Protein AF-A0A949M407-F1 (afdb_monomer_lite)

pLDDT: mean 75.47, std 18.32, range [32.69, 96.81]

Sequence (131 aa):
MSTMSSERHPTTALPAFVLGALEVDDAVAVGQHVAACARCRADVGVFVQSIALPPRPGHAAALPRPAVKRQLMARIAAEQAAAPDPVPQQTLLMRLWRRLRLATASVVTSGRLLAHRWLDRDRDERLDRLR

Foldseek 3Di:
DDDPPPPDQPLVCLLCLLVVNDDPVVNVVNVVVCVVDPVSVVVNVVNVVVVPPPDDPVPDVDPPDVVVVVVVVVVVVVCVVPDPDPPPPPPVVVVVVVVVVVPPPPDPPPPPVVVVVVVVVVVVVVVVVVD

Radius of gyration: 27.99 Å; chains: 1; bounding box: 48×49×78 Å

Structure (mmCIF, N/CA/C/O backbone):
data_AF-A0A949M407-F1
#
_entry.id   AF-A0A949M407-F1
#
loop_
_atom_site.group_PDB
_atom_site.id
_atom_site.type_symbol
_atom_site.label_atom_id
_atom_site.label_alt_id
_atom_site.label_comp_id
_atom_site.label_asym_id
_atom_site.label_entity_id
_atom_site.label_seq_id
_atom_site.pdbx_PDB_ins_code
_atom_site.Cartn_x
_atom_site.Cartn_y
_atom_site.Cartn_z
_atom_site.occupancy
_atom_site.B_iso_or_equiv
_atom_site.auth_seq_id
_atom_site.auth_comp_id
_atom_site.auth_asym_id
_atom_site.auth_atom_id
_atom_site.pdbx_PDB_model_num
ATOM 1 N N . MET A 1 1 ? 11.250 -4.383 24.422 1.00 32.69 1 MET A N 1
ATOM 2 C CA . MET A 1 1 ? 10.084 -3.822 25.137 1.00 32.69 1 MET A CA 1
ATOM 3 C C . MET A 1 1 ? 9.529 -2.697 24.289 1.00 32.69 1 MET A C 1
ATOM 5 O O . MET A 1 1 ? 10.020 -1.580 24.367 1.00 32.69 1 MET A O 1
ATOM 9 N N . SER A 1 2 ? 8.595 -3.033 23.402 1.00 40.00 2 SER A N 1
ATOM 10 C CA . SER A 1 2 ? 7.893 -2.066 22.560 1.00 40.00 2 SER A CA 1
ATOM 11 C C . SER A 1 2 ? 6.823 -1.393 23.409 1.00 40.00 2 SER A C 1
ATOM 13 O O . SER A 1 2 ? 6.006 -2.067 24.034 1.00 40.00 2 SER A O 1
ATOM 15 N N . THR A 1 3 ? 6.873 -0.071 23.501 1.00 40.47 3 THR A N 1
ATOM 16 C CA . THR A 1 3 ? 5.884 0.728 24.215 1.00 40.47 3 THR A CA 1
ATOM 17 C C . THR A 1 3 ? 4.539 0.644 23.494 1.00 40.47 3 THR A C 1
ATOM 19 O O . THR A 1 3 ? 4.405 1.054 22.342 1.00 40.47 3 THR A O 1
ATOM 22 N N . MET A 1 4 ? 3.537 0.105 24.193 1.00 38.34 4 MET A N 1
ATOM 23 C CA . MET A 1 4 ? 2.123 0.189 23.833 1.00 38.34 4 MET A CA 1
ATOM 24 C C . MET A 1 4 ? 1.711 1.664 23.691 1.00 38.34 4 MET A C 1
ATOM 26 O O . MET A 1 4 ? 1.500 2.356 24.682 1.00 38.34 4 MET A O 1
ATOM 30 N N . SER A 1 5 ? 1.603 2.154 22.454 1.00 43.00 5 SER A N 1
ATOM 31 C CA . SER A 1 5 ? 0.925 3.417 22.127 1.00 43.00 5 SER A CA 1
ATOM 32 C C . SER A 1 5 ? -0.572 3.148 21.942 1.00 43.00 5 SER A C 1
ATOM 34 O O . SER A 1 5 ? -1.066 3.140 20.819 1.00 43.00 5 SER A O 1
ATOM 36 N N . SER A 1 6 ? -1.295 2.891 23.034 1.00 52.44 6 SER A N 1
ATOM 37 C CA . SER A 1 6 ? -2.708 2.469 22.985 1.00 52.44 6 SER A CA 1
ATOM 38 C C . SER A 1 6 ? -3.720 3.579 22.656 1.00 52.44 6 SER A C 1
ATOM 40 O O . SER A 1 6 ? -4.910 3.297 22.574 1.00 52.44 6 SER A O 1
ATOM 42 N N . GLU A 1 7 ? -3.288 4.820 22.410 1.00 56.41 7 GLU A N 1
ATOM 43 C CA . GLU A 1 7 ? -4.204 5.946 22.131 1.00 56.41 7 GLU A CA 1
ATOM 44 C C . GLU A 1 7 ? -3.993 6.619 20.768 1.00 56.41 7 GLU A C 1
ATOM 46 O O . GLU A 1 7 ? -4.718 7.546 20.406 1.00 56.41 7 GLU A O 1
ATOM 51 N N . ARG A 1 8 ? -3.017 6.169 19.973 1.00 78.62 8 ARG A N 1
ATOM 52 C CA . ARG A 1 8 ? -2.710 6.800 18.686 1.00 78.62 8 ARG A CA 1
ATOM 53 C C . ARG A 1 8 ? -3.168 5.889 17.553 1.00 78.62 8 ARG A C 1
ATOM 55 O O . ARG A 1 8 ? -2.592 4.827 17.345 1.00 78.62 8 ARG A O 1
ATOM 62 N N . HIS A 1 9 ? -4.210 6.309 16.829 1.00 82.00 9 HIS A N 1
ATOM 63 C CA . HIS A 1 9 ? -4.674 5.620 15.622 1.00 82.00 9 HIS A CA 1
ATOM 64 C C . HIS A 1 9 ? -3.482 5.320 14.698 1.00 82.00 9 HIS A C 1
ATOM 66 O O . HIS A 1 9 ? -2.704 6.241 14.422 1.00 82.00 9 HIS A O 1
ATOM 72 N N . PRO A 1 10 ? -3.326 4.081 14.201 1.00 83.94 10 PRO A N 1
ATOM 73 C CA . PRO A 1 10 ? -2.175 3.681 13.397 1.00 83.94 10 PRO A CA 1
ATOM 74 C C . PRO A 1 10 ? -2.313 4.169 11.946 1.00 83.94 10 PRO A C 1
ATOM 76 O O . PRO A 1 10 ? -2.249 3.386 11.002 1.00 83.94 10 PRO A O 1
ATOM 79 N N . THR A 1 11 ? -2.519 5.472 11.747 1.00 83.94 11 THR A N 1
ATOM 80 C CA . THR A 1 11 ? -2.824 6.091 10.446 1.00 83.94 11 THR A CA 1
ATOM 81 C C . THR A 1 11 ? -1.769 5.804 9.381 1.00 83.94 11 THR A C 1
ATOM 83 O O . THR A 1 11 ? -2.105 5.685 8.208 1.00 83.94 11 THR A O 1
ATOM 86 N N . THR A 1 12 ? -0.506 5.634 9.778 1.00 87.69 12 THR A N 1
ATOM 87 C CA . THR A 1 12 ? 0.597 5.276 8.876 1.00 87.69 12 THR A CA 1
ATOM 88 C C . THR A 1 12 ? 0.610 3.798 8.486 1.00 87.69 12 THR A C 1
ATOM 90 O O . THR A 1 12 ? 1.122 3.465 7.422 1.00 87.69 12 THR A O 1
ATOM 93 N N . ALA A 1 13 ? 0.043 2.914 9.312 1.00 92.69 13 ALA A N 1
ATOM 94 C CA . ALA A 1 13 ? 0.001 1.476 9.054 1.00 92.69 13 ALA A CA 1
ATOM 95 C C . ALA A 1 13 ? -1.270 1.042 8.307 1.00 92.69 13 ALA A C 1
ATOM 97 O O . ALA A 1 13 ? -1.261 -0.009 7.674 1.00 92.69 13 ALA A O 1
ATOM 98 N N . LEU A 1 14 ? -2.348 1.840 8.330 1.00 94.50 14 LEU A N 1
ATOM 99 C CA . LEU A 1 14 ? -3.604 1.508 7.641 1.00 94.50 14 LEU A CA 1
ATOM 100 C C . LEU A 1 14 ? -3.445 1.277 6.124 1.00 94.50 14 LEU A C 1
ATOM 102 O O . LEU A 1 14 ? -3.988 0.282 5.646 1.00 94.50 14 LEU A O 1
ATOM 106 N N . PRO A 1 15 ? -2.690 2.089 5.352 1.00 95.00 15 PRO A N 1
ATOM 107 C CA . PRO A 1 15 ? -2.482 1.804 3.931 1.00 95.00 15 PRO A CA 1
ATOM 108 C C . PRO A 1 15 ? -1.766 0.468 3.703 1.00 95.00 15 PRO A C 1
ATOM 110 O O . PRO A 1 15 ? -2.189 -0.325 2.868 1.00 95.00 15 PRO A O 1
ATOM 113 N N . ALA A 1 16 ? -0.708 0.194 4.475 1.00 95.06 16 ALA A N 1
ATOM 114 C CA . ALA A 1 16 ? 0.044 -1.055 4.379 1.00 95.06 16 ALA A CA 1
ATOM 115 C C . ALA A 1 16 ? -0.812 -2.264 4.782 1.00 95.06 16 ALA A C 1
ATOM 117 O O . ALA A 1 16 ? -0.740 -3.306 4.139 1.00 95.06 16 ALA A O 1
ATOM 118 N N . PHE A 1 17 ? -1.668 -2.107 5.793 1.00 96.31 17 PHE A N 1
ATOM 119 C CA . PHE A 1 17 ? -2.639 -3.115 6.204 1.00 96.31 17 PHE A CA 1
ATOM 120 C C . PHE A 1 17 ? -3.621 -3.450 5.075 1.00 96.31 17 PHE A C 1
ATOM 122 O O . PHE A 1 17 ? -3.786 -4.619 4.739 1.00 96.31 17 PHE A O 1
ATOM 129 N N . VAL A 1 18 ? -4.226 -2.438 4.443 1.00 96.12 18 VAL A N 1
ATOM 130 C CA . VAL A 1 18 ? -5.182 -2.643 3.338 1.00 96.12 18 VAL A CA 1
ATOM 131 C C . VAL A 1 18 ? -4.513 -3.275 2.115 1.00 96.12 18 VAL A C 1
ATOM 133 O O . VAL A 1 18 ? -5.127 -4.093 1.436 1.00 96.12 18 VAL A O 1
ATOM 136 N N . LEU A 1 19 ? -3.252 -2.933 1.849 1.00 95.25 19 LEU A N 1
ATOM 137 C CA . LEU A 1 19 ? -2.466 -3.508 0.755 1.00 95.25 19 LEU A CA 1
ATOM 138 C C . LEU A 1 19 ? -1.883 -4.897 1.071 1.00 95.25 19 LEU A C 1
ATOM 140 O O . LEU A 1 19 ? -1.261 -5.492 0.195 1.00 95.25 19 LEU A O 1
ATOM 144 N N . GLY A 1 20 ? -2.045 -5.409 2.297 1.00 96.00 20 GLY A N 1
ATOM 145 C CA . GLY A 1 20 ? -1.443 -6.679 2.718 1.00 96.00 20 GLY A CA 1
ATOM 146 C C . GLY A 1 20 ? 0.090 -6.648 2.774 1.00 96.00 20 GLY A C 1
ATOM 147 O O . GLY A 1 20 ? 0.731 -7.673 2.577 1.00 96.00 20 GLY A O 1
ATOM 148 N N . ALA A 1 21 ? 0.679 -5.474 3.007 1.00 96.81 21 ALA A N 1
ATOM 149 C CA . ALA A 1 21 ? 2.123 -5.231 3.007 1.00 96.81 21 ALA A CA 1
ATOM 150 C C . ALA A 1 21 ? 2.745 -5.182 4.419 1.00 96.81 21 ALA A C 1
ATOM 152 O O . ALA A 1 21 ? 3.894 -4.770 4.567 1.00 96.81 21 ALA A O 1
ATOM 153 N N . LEU A 1 22 ? 1.981 -5.542 5.456 1.00 95.56 22 LEU A N 1
ATOM 154 C CA . LEU A 1 22 ? 2.477 -5.665 6.828 1.00 95.56 22 LEU A CA 1
ATOM 155 C C . LEU A 1 22 ? 2.977 -7.085 7.105 1.00 95.56 22 LEU A C 1
ATOM 157 O O . LEU A 1 22 ? 2.446 -8.055 6.565 1.00 95.56 22 LEU A O 1
ATOM 161 N N . GLU A 1 23 ? 3.947 -7.192 8.011 1.00 95.00 23 GLU A N 1
ATOM 162 C CA . GLU A 1 23 ? 4.314 -8.468 8.626 1.00 95.00 23 GLU A CA 1
ATOM 163 C C . GLU A 1 23 ? 3.123 -9.057 9.393 1.00 95.00 23 GLU A C 1
ATOM 165 O O . GLU A 1 23 ? 2.227 -8.334 9.836 1.00 95.00 23 GLU A O 1
ATOM 170 N N . VAL A 1 24 ? 3.116 -10.379 9.568 1.00 95.31 24 VAL A N 1
ATOM 171 C CA . VAL A 1 24 ? 1.962 -11.114 10.118 1.00 95.31 24 VAL A CA 1
ATOM 172 C C . VAL A 1 24 ? 1.532 -10.575 11.485 1.00 95.31 24 VAL A C 1
ATOM 174 O O . VAL A 1 24 ? 0.348 -10.307 1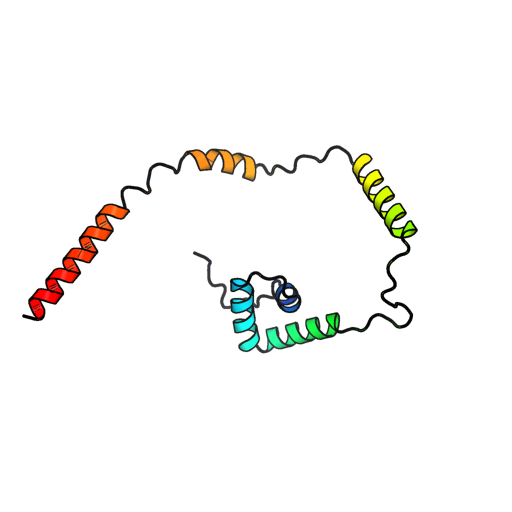1.694 1.00 95.31 24 VAL A O 1
ATOM 177 N N . ASP A 1 25 ? 2.480 -10.364 12.396 1.00 93.06 25 ASP A N 1
ATOM 178 C CA . ASP A 1 25 ? 2.185 -9.897 13.755 1.00 93.06 25 ASP A CA 1
ATOM 179 C C . ASP A 1 25 ? 1.615 -8.466 13.762 1.00 93.06 25 ASP A C 1
ATOM 181 O O . ASP A 1 25 ? 0.648 -8.173 14.473 1.00 93.06 25 ASP A O 1
ATOM 185 N N . ASP A 1 26 ? 2.155 -7.589 12.911 1.00 92.94 26 ASP A N 1
ATOM 186 C CA . ASP A 1 26 ? 1.680 -6.211 12.758 1.00 92.94 26 ASP A CA 1
ATOM 187 C C . ASP A 1 26 ? 0.285 -6.170 12.121 1.00 92.94 26 ASP A C 1
ATOM 189 O O . ASP A 1 26 ? -0.583 -5.404 12.549 1.00 92.94 26 ASP A O 1
ATOM 193 N N . ALA A 1 27 ? 0.033 -7.027 11.128 1.00 95.38 27 ALA A N 1
ATOM 194 C CA . ALA A 1 27 ? -1.270 -7.152 10.490 1.00 95.38 27 ALA A CA 1
ATOM 195 C C . ALA A 1 27 ? -2.346 -7.598 11.491 1.00 95.38 27 ALA A C 1
ATOM 197 O O . ALA A 1 27 ? -3.449 -7.047 11.491 1.00 95.38 27 ALA A O 1
ATOM 198 N N . VAL A 1 28 ? -2.027 -8.545 12.381 1.00 96.12 28 VAL A N 1
ATOM 199 C CA . VAL A 1 28 ? -2.939 -8.987 13.447 1.00 96.12 28 VAL A CA 1
ATOM 200 C C . VAL A 1 28 ? -3.242 -7.840 14.411 1.00 96.12 28 VAL A C 1
ATOM 202 O O . VAL A 1 28 ? -4.414 -7.574 14.690 1.00 96.12 28 VAL A O 1
ATOM 205 N N . ALA A 1 29 ? -2.219 -7.124 14.884 1.00 92.94 29 ALA A N 1
ATOM 206 C CA . ALA A 1 29 ? -2.397 -6.014 15.820 1.00 92.94 29 ALA A CA 1
ATOM 207 C C . ALA A 1 29 ? -3.237 -4.871 15.218 1.00 92.94 29 ALA A C 1
ATOM 209 O O . ALA A 1 29 ? -4.171 -4.368 15.852 1.00 92.94 29 ALA A O 1
ATOM 210 N N . VAL A 1 30 ? -2.957 -4.485 13.969 1.00 94.81 30 VAL A N 1
ATOM 211 C CA . VAL A 1 30 ? -3.732 -3.457 13.260 1.00 94.81 30 VAL A CA 1
ATOM 212 C C . VAL A 1 30 ? -5.156 -3.943 12.984 1.00 94.81 30 VAL A C 1
ATOM 214 O O . VAL A 1 30 ? -6.105 -3.188 13.197 1.00 94.81 30 VAL A O 1
ATOM 217 N N . GLY A 1 31 ? -5.334 -5.207 12.595 1.00 95.44 31 GLY A N 1
ATOM 218 C CA . GLY A 1 31 ? -6.648 -5.809 12.368 1.00 95.44 31 GLY A CA 1
ATOM 219 C C . GLY A 1 31 ? -7.533 -5.794 13.617 1.00 95.44 31 GLY A C 1
ATOM 220 O O . GLY A 1 31 ? -8.699 -5.401 13.542 1.00 95.44 31 GLY A O 1
ATOM 221 N N . GLN A 1 32 ? -6.973 -6.128 14.783 1.00 95.44 32 GLN A N 1
ATOM 222 C CA . GLN A 1 32 ? -7.672 -6.031 16.069 1.00 95.44 32 GLN A CA 1
ATOM 223 C C . GLN A 1 32 ? -8.107 -4.589 16.376 1.00 95.44 32 GLN A C 1
ATOM 225 O O . GLN A 1 32 ? -9.249 -4.358 16.781 1.00 95.44 32 GLN A O 1
ATOM 230 N N . HIS A 1 33 ? -7.241 -3.601 16.128 1.00 94.81 33 HIS A N 1
ATOM 231 C CA . HIS A 1 33 ? -7.589 -2.192 16.317 1.00 94.81 33 HIS A CA 1
ATOM 232 C C . HIS A 1 33 ? -8.693 -1.730 15.355 1.00 94.81 33 HIS A C 1
ATOM 234 O O . HIS A 1 33 ? -9.641 -1.074 15.779 1.00 94.81 33 HIS A O 1
ATOM 240 N N . VAL A 1 34 ? -8.611 -2.086 14.069 1.00 95.88 34 VAL A N 1
ATOM 241 C CA . VAL A 1 34 ? -9.634 -1.756 13.058 1.00 95.88 34 VAL A CA 1
ATOM 242 C C . VAL A 1 34 ? -10.987 -2.380 13.416 1.00 95.88 34 VAL A C 1
ATOM 244 O O . VAL A 1 34 ? -12.031 -1.745 13.242 1.00 95.88 34 VAL A O 1
ATOM 247 N N . ALA A 1 35 ? -10.988 -3.596 13.967 1.00 96.00 35 ALA A N 1
ATOM 248 C CA . ALA A 1 35 ? -12.205 -4.242 14.444 1.00 96.00 35 ALA A CA 1
ATOM 249 C C . ALA A 1 35 ? -12.855 -3.456 15.597 1.00 96.00 35 ALA A C 1
ATOM 251 O O . ALA A 1 35 ? -14.075 -3.283 15.594 1.00 96.00 35 ALA A O 1
ATOM 252 N N . ALA A 1 36 ? -12.061 -2.917 16.526 1.00 94.38 36 ALA A N 1
ATOM 253 C CA . ALA A 1 36 ? -12.548 -2.176 17.691 1.00 94.38 36 ALA A CA 1
ATOM 254 C C . ALA A 1 36 ? -12.811 -0.674 17.438 1.00 94.38 36 ALA A C 1
ATOM 256 O O . ALA A 1 36 ? -13.618 -0.064 18.139 1.00 94.38 36 ALA A O 1
ATOM 257 N N . CYS A 1 37 ? -12.165 -0.055 16.445 1.00 95.38 37 CYS A N 1
ATOM 258 C CA . CYS A 1 37 ? -12.188 1.394 16.233 1.00 95.38 37 CYS A CA 1
ATOM 259 C C . CYS A 1 37 ? -13.009 1.804 15.000 1.00 95.38 37 CYS A C 1
ATOM 261 O O . CYS A 1 37 ? -12.609 1.576 13.857 1.00 95.38 37 CYS A O 1
ATOM 263 N N . ALA A 1 38 ? -14.127 2.507 15.220 1.00 95.19 38 ALA A N 1
ATOM 264 C CA . ALA A 1 38 ? -15.005 2.973 14.141 1.00 95.19 38 ALA A CA 1
ATOM 265 C C . ALA A 1 38 ? -14.302 3.924 13.152 1.00 95.19 38 ALA A C 1
ATOM 267 O O . ALA A 1 38 ? -14.522 3.827 11.947 1.00 95.19 38 ALA A O 1
ATOM 268 N N . ARG A 1 39 ? -13.423 4.805 13.649 1.00 93.38 39 ARG A N 1
ATOM 269 C CA . ARG A 1 39 ? -12.649 5.733 12.812 1.00 93.38 39 ARG A CA 1
ATOM 270 C C . ARG A 1 39 ? -11.689 4.991 11.886 1.00 93.38 39 ARG A C 1
ATOM 272 O O . ARG A 1 39 ? -11.727 5.204 10.683 1.00 93.38 39 ARG A O 1
ATOM 279 N N . CYS A 1 40 ? -10.887 4.072 12.423 1.00 95.75 40 CYS A N 1
ATOM 280 C CA . CYS A 1 40 ? -9.953 3.300 11.602 1.00 95.75 40 CYS A CA 1
ATOM 281 C C . CYS A 1 40 ? -10.675 2.386 10.607 1.00 95.75 40 CYS A C 1
ATOM 283 O O . CYS A 1 40 ? -10.176 2.170 9.508 1.00 95.75 40 CYS A O 1
ATOM 285 N N . ARG A 1 41 ? -11.873 1.896 10.946 1.00 96.00 41 ARG A N 1
ATOM 286 C CA . ARG A 1 41 ? -12.728 1.172 9.998 1.00 96.00 41 ARG A CA 1
ATOM 287 C C . ARG A 1 41 ? -13.197 2.061 8.845 1.00 96.00 41 ARG A C 1
ATOM 289 O O . ARG A 1 41 ? -13.185 1.614 7.701 1.00 96.00 41 ARG A O 1
ATOM 296 N N . ALA A 1 42 ? -13.582 3.305 9.134 1.00 95.94 42 ALA A N 1
ATOM 297 C CA . ALA A 1 42 ? -13.941 4.277 8.105 1.00 95.94 42 ALA A CA 1
ATOM 298 C C . ALA A 1 42 ? -12.742 4.591 7.193 1.00 95.94 42 ALA A C 1
ATOM 300 O O . ALA A 1 42 ? -12.878 4.522 5.973 1.00 95.94 42 ALA A O 1
ATOM 301 N N . ASP A 1 43 ? -11.562 4.830 7.772 1.00 95.00 43 ASP A N 1
ATOM 302 C CA . ASP A 1 43 ? -10.325 5.087 7.023 1.00 95.00 43 ASP A CA 1
ATOM 303 C C . ASP A 1 43 ? -9.954 3.901 6.111 1.00 95.00 43 ASP A C 1
ATOM 305 O O . ASP A 1 43 ? -9.657 4.087 4.930 1.00 95.00 43 ASP A O 1
ATOM 309 N N . VAL A 1 44 ? -10.044 2.664 6.617 1.00 96.31 44 VAL A N 1
ATOM 310 C CA . VAL A 1 44 ? -9.866 1.443 5.809 1.00 96.31 44 VAL A CA 1
ATOM 311 C C . VAL A 1 44 ? -10.853 1.401 4.643 1.00 96.31 44 VAL A C 1
ATOM 313 O O . VAL A 1 44 ? -10.453 1.100 3.521 1.00 96.31 44 VAL A O 1
ATOM 316 N N . GLY A 1 45 ? -12.121 1.752 4.874 1.00 95.19 45 GLY A N 1
ATOM 317 C CA . GLY A 1 45 ? -13.133 1.836 3.821 1.00 95.19 45 GLY A CA 1
ATOM 318 C C . GLY A 1 45 ? -12.751 2.803 2.696 1.00 95.19 45 GLY A C 1
ATOM 319 O O . GLY A 1 45 ? -12.905 2.463 1.523 1.00 95.19 45 GLY A O 1
ATOM 320 N N . VAL A 1 46 ? -12.191 3.968 3.034 1.00 94.12 46 VAL A N 1
ATOM 321 C CA . VAL A 1 46 ? -11.713 4.957 2.051 1.00 94.12 46 VAL A CA 1
ATOM 322 C C . VAL A 1 46 ? -10.564 4.391 1.212 1.00 94.12 46 VAL A C 1
ATOM 324 O O . VAL A 1 46 ? -10.575 4.511 -0.018 1.00 94.12 46 VAL A O 1
ATOM 327 N N . PHE A 1 47 ? -9.595 3.720 1.841 1.00 94.12 47 PHE A N 1
ATOM 328 C CA . PHE A 1 47 ? -8.486 3.090 1.118 1.00 94.12 47 PHE A CA 1
ATOM 329 C C . PHE A 1 47 ? -8.968 1.975 0.189 1.00 94.12 47 PHE A C 1
ATOM 331 O O . PHE A 1 47 ? -8.577 1.945 -0.977 1.00 94.12 47 PHE A O 1
ATOM 338 N N . VAL A 1 48 ? -9.861 1.102 0.665 1.00 93.94 48 VAL A N 1
ATOM 339 C CA . VAL A 1 48 ? -10.440 0.023 -0.149 1.00 93.94 48 VAL A CA 1
ATOM 340 C C . VAL A 1 48 ? -11.162 0.586 -1.373 1.00 93.94 48 VAL A C 1
ATOM 342 O O . VAL A 1 48 ? -10.940 0.100 -2.479 1.00 93.94 48 VAL A O 1
ATOM 345 N N . GLN A 1 49 ? -11.965 1.643 -1.217 1.00 92.44 49 GLN A N 1
ATOM 346 C CA . GLN A 1 49 ? -12.634 2.299 -2.349 1.00 92.44 49 GLN A CA 1
ATOM 347 C C . GLN A 1 49 ? -11.642 2.890 -3.356 1.00 92.44 49 GLN A C 1
ATOM 349 O O . GLN A 1 49 ? -11.851 2.789 -4.563 1.00 92.44 49 GLN A O 1
ATOM 354 N N . SER A 1 50 ? -10.547 3.470 -2.864 1.00 88.94 50 SER A N 1
ATOM 355 C CA . SER A 1 50 ? -9.506 4.064 -3.709 1.00 88.94 50 SER A CA 1
ATOM 356 C C . SER A 1 50 ? -8.772 3.012 -4.545 1.00 88.94 50 SER A 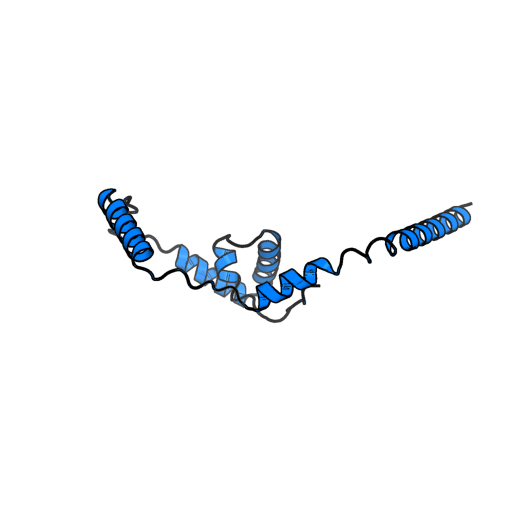C 1
ATOM 358 O O . SER A 1 50 ? -8.420 3.271 -5.692 1.00 88.94 50 SER A O 1
ATOM 360 N N . ILE A 1 51 ? -8.563 1.816 -3.988 1.00 87.38 51 ILE A N 1
ATOM 361 C CA . ILE A 1 51 ? -7.903 0.692 -4.670 1.00 87.38 51 ILE A CA 1
ATOM 362 C C . ILE A 1 51 ? -8.866 -0.017 -5.630 1.00 87.38 51 ILE A C 1
ATOM 364 O O . ILE A 1 51 ? -8.454 -0.474 -6.692 1.00 87.38 51 ILE A O 1
ATOM 368 N N . ALA A 1 52 ? -10.151 -0.090 -5.279 1.00 84.69 52 ALA A N 1
ATOM 369 C CA . ALA A 1 52 ? -11.182 -0.729 -6.091 1.00 84.69 52 ALA A CA 1
ATOM 370 C C . ALA A 1 52 ? -11.570 0.076 -7.343 1.00 84.69 52 ALA A C 1
ATOM 372 O O . ALA A 1 52 ? -12.424 -0.373 -8.111 1.00 84.69 52 ALA A O 1
ATOM 373 N N . LEU A 1 53 ? -10.977 1.257 -7.557 1.00 80.31 53 LEU A N 1
ATOM 374 C CA . LEU A 1 53 ? -11.267 2.074 -8.724 1.00 80.31 53 LEU A CA 1
ATOM 375 C C . LEU A 1 53 ? -10.873 1.298 -9.994 1.00 80.31 53 LEU A C 1
ATOM 377 O O . LEU A 1 53 ? -9.693 0.982 -10.178 1.00 80.31 53 LEU A O 1
ATOM 381 N N . PRO A 1 54 ? -11.832 0.973 -10.881 1.00 71.12 54 PRO A N 1
ATOM 382 C CA . PRO A 1 54 ? -11.510 0.254 -12.098 1.00 71.12 54 PRO A CA 1
ATOM 383 C C . PRO A 1 54 ? -10.553 1.098 -12.947 1.00 71.12 54 PRO A C 1
ATOM 385 O O . PRO A 1 54 ? -10.655 2.333 -12.952 1.00 71.12 54 PRO A O 1
ATOM 388 N N . PRO A 1 55 ? -9.631 0.461 -13.689 1.00 72.44 55 PRO A N 1
ATOM 389 C CA . PRO A 1 55 ? -8.786 1.187 -14.618 1.00 72.44 55 PRO A CA 1
ATOM 390 C C . PRO A 1 55 ? -9.669 2.009 -15.558 1.00 72.44 55 PRO A C 1
ATOM 392 O O . PRO A 1 55 ? -10.706 1.545 -16.041 1.00 72.44 55 PRO A O 1
ATOM 395 N N . ARG A 1 56 ? -9.269 3.265 -15.774 1.00 73.94 56 ARG A N 1
ATOM 396 C CA . ARG A 1 56 ? -10.028 4.223 -16.579 1.00 73.94 56 ARG A CA 1
ATOM 397 C C . ARG A 1 56 ? -10.380 3.591 -17.934 1.00 73.94 56 ARG A C 1
ATOM 399 O O . ARG A 1 56 ? -9.487 3.028 -18.570 1.00 73.94 56 ARG A O 1
ATOM 406 N N . PRO A 1 57 ? -11.630 3.697 -18.422 1.00 66.38 57 PRO A N 1
ATOM 407 C CA . PRO A 1 57 ? -11.994 3.164 -19.732 1.00 66.38 57 PRO A CA 1
ATOM 408 C C . PRO A 1 57 ? -11.042 3.694 -20.817 1.00 66.38 57 PRO A C 1
ATOM 410 O O . PRO A 1 57 ? -10.699 4.877 -20.841 1.00 66.38 57 PRO A O 1
ATOM 413 N N . GLY A 1 58 ? -10.548 2.787 -21.666 1.00 67.19 58 GLY A N 1
ATOM 414 C CA . GLY A 1 58 ? -9.485 3.051 -22.648 1.00 67.19 58 GLY A CA 1
ATOM 415 C C . GLY A 1 58 ? -8.061 2.763 -22.152 1.00 67.19 58 GLY A C 1
ATOM 416 O O . GLY A 1 58 ? -7.147 2.669 -22.964 1.00 67.19 58 GLY A O 1
ATOM 417 N N . HIS A 1 59 ? -7.868 2.553 -20.849 1.00 65.19 59 HIS A N 1
ATOM 418 C CA . HIS A 1 59 ? -6.641 2.012 -20.268 1.00 65.19 59 HIS A CA 1
ATOM 419 C C . HIS A 1 59 ? -6.884 0.545 -19.920 1.00 65.19 59 HIS A C 1
ATOM 421 O O . HIS A 1 59 ? -6.989 0.167 -18.756 1.00 65.19 59 HIS A O 1
ATOM 427 N N . ALA A 1 60 ? -7.005 -0.306 -20.940 1.00 62.44 60 ALA A N 1
ATOM 428 C CA . ALA A 1 60 ? -6.801 -1.727 -20.697 1.00 62.44 60 ALA A CA 1
ATOM 429 C C . ALA A 1 60 ? -5.394 -1.900 -20.107 1.00 62.44 60 ALA A C 1
ATOM 431 O O . ALA A 1 60 ? -4.479 -1.166 -20.491 1.00 62.44 60 ALA A O 1
ATOM 432 N N . ALA A 1 61 ? -5.212 -2.869 -19.207 1.00 65.75 61 ALA A N 1
ATOM 433 C CA . ALA A 1 61 ? -3.898 -3.322 -18.757 1.00 65.75 61 ALA A CA 1
ATOM 434 C C . ALA A 1 61 ? -3.155 -4.005 -19.923 1.00 65.75 61 ALA A C 1
ATOM 436 O O . ALA A 1 61 ? -2.849 -5.193 -19.901 1.00 65.75 61 ALA A O 1
ATOM 437 N N . ALA A 1 62 ? -2.928 -3.265 -21.005 1.00 71.56 62 ALA A N 1
ATOM 438 C CA . ALA A 1 62 ? -2.088 -3.674 -22.098 1.00 71.56 62 ALA A CA 1
ATOM 439 C C . ALA A 1 62 ? -0.663 -3.671 -21.559 1.00 71.56 62 ALA A C 1
ATOM 441 O O . ALA A 1 62 ? -0.199 -2.664 -21.014 1.00 71.56 62 ALA A O 1
ATOM 442 N N . LEU A 1 63 ? 0.032 -4.799 -21.708 1.00 74.38 63 LEU A N 1
ATOM 443 C CA . LEU A 1 63 ? 1.457 -4.825 -21.431 1.00 74.38 63 LEU A CA 1
ATOM 444 C C . LEU A 1 63 ? 2.125 -3.680 -22.208 1.00 74.38 63 LEU A C 1
ATOM 446 O O . LEU A 1 63 ? 1.853 -3.512 -23.405 1.00 74.38 63 LEU A O 1
ATOM 450 N N . PRO A 1 64 ? 2.987 -2.879 -21.558 1.00 78.88 64 PRO A N 1
ATOM 451 C CA . PRO A 1 64 ? 3.692 -1.819 -22.253 1.00 78.88 64 PRO A CA 1
ATOM 452 C C . PRO A 1 64 ? 4.483 -2.430 -23.411 1.00 78.88 64 PRO A C 1
ATOM 454 O O . PRO A 1 64 ? 5.103 -3.487 -23.265 1.00 78.88 64 PRO A O 1
ATOM 457 N N . ARG A 1 65 ? 4.467 -1.765 -24.574 1.00 85.88 65 ARG A N 1
ATOM 458 C CA . ARG A 1 65 ? 5.205 -2.233 -25.758 1.00 85.88 65 ARG A CA 1
ATOM 459 C C . ARG A 1 65 ? 6.666 -2.513 -25.359 1.00 85.88 65 ARG A C 1
ATOM 461 O O . ARG A 1 65 ? 7.273 -1.651 -24.717 1.00 85.88 65 ARG A O 1
ATOM 468 N N . PRO A 1 66 ? 7.288 -3.637 -25.771 1.00 88.81 66 PRO A N 1
ATOM 469 C CA . PRO A 1 66 ? 8.660 -3.973 -25.369 1.00 88.81 66 PRO A CA 1
ATOM 470 C C . PRO A 1 66 ? 9.694 -2.879 -25.674 1.00 88.81 66 PRO A C 1
ATOM 472 O O . PRO A 1 66 ? 10.690 -2.739 -24.966 1.00 88.81 66 PRO A O 1
ATOM 475 N N . ALA A 1 67 ? 9.457 -2.075 -26.716 1.00 91.44 67 ALA A N 1
ATOM 476 C CA . ALA A 1 67 ? 10.270 -0.904 -27.038 1.00 91.44 67 ALA A CA 1
ATOM 477 C C . ALA A 1 67 ? 10.241 0.165 -25.931 1.00 91.44 67 ALA A C 1
ATOM 479 O O . ALA A 1 67 ? 11.296 0.671 -25.567 1.00 91.44 67 ALA A O 1
ATOM 480 N N . VAL A 1 68 ? 9.074 0.442 -25.339 1.00 91.00 68 VAL A N 1
ATOM 481 C CA . VAL A 1 68 ? 8.916 1.420 -24.248 1.00 91.00 68 VAL A CA 1
ATOM 482 C C . VAL A 1 68 ? 9.661 0.952 -23.002 1.00 91.00 68 VAL A C 1
ATOM 484 O O . VAL A 1 68 ? 10.391 1.733 -22.401 1.00 91.00 68 VAL A O 1
ATOM 487 N N . LYS A 1 69 ? 9.558 -0.340 -22.654 1.00 89.50 69 LYS A N 1
ATOM 488 C CA . LYS A 1 69 ? 10.336 -0.916 -21.546 1.00 89.50 69 LYS A CA 1
ATOM 489 C C . LYS A 1 69 ? 11.838 -0.754 -21.783 1.00 89.50 69 LYS A C 1
ATOM 491 O O . LYS A 1 69 ? 12.541 -0.294 -20.892 1.00 89.50 69 LYS A O 1
ATOM 496 N N . ARG A 1 70 ? 12.331 -1.109 -22.976 1.00 94.69 70 ARG A N 1
ATOM 497 C CA . ARG A 1 70 ? 13.758 -0.972 -23.318 1.00 94.69 70 ARG A CA 1
ATOM 498 C C . ARG A 1 70 ? 14.224 0.481 -23.264 1.00 94.69 70 ARG A C 1
ATOM 500 O O . ARG A 1 70 ? 15.260 0.749 -22.673 1.00 94.69 70 ARG A O 1
ATOM 507 N N . GLN A 1 71 ? 13.445 1.404 -23.822 1.00 95.94 71 GLN A N 1
ATOM 508 C CA . GLN A 1 71 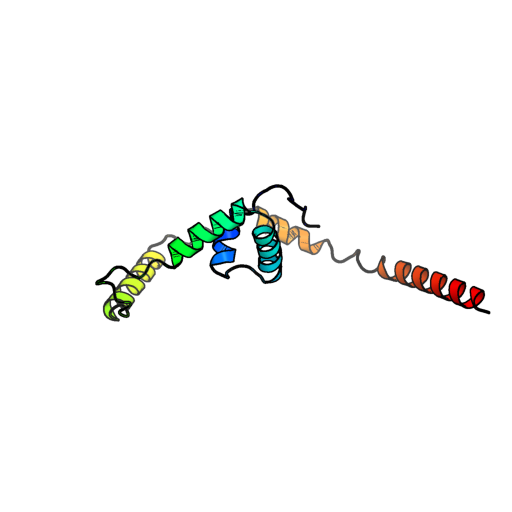? 13.756 2.832 -23.811 1.00 95.94 71 GLN A CA 1
ATOM 509 C C . GLN A 1 71 ? 13.803 3.394 -22.386 1.00 95.94 71 GLN A C 1
ATOM 511 O O . GLN A 1 71 ? 14.737 4.113 -22.041 1.00 95.94 71 GLN A O 1
ATOM 516 N N . LEU A 1 72 ? 12.830 3.036 -21.544 1.00 94.81 72 LEU A N 1
ATOM 517 C CA . LEU A 1 72 ? 12.800 3.459 -20.147 1.00 94.81 72 LEU A CA 1
ATOM 518 C C . LEU A 1 72 ? 14.008 2.914 -19.374 1.00 94.81 72 LEU A C 1
ATOM 520 O O . LEU A 1 72 ? 14.669 3.667 -18.668 1.00 94.81 72 LEU A O 1
ATOM 524 N N . MET A 1 73 ? 14.328 1.629 -19.539 1.00 95.88 73 MET A N 1
ATOM 525 C CA . MET A 1 73 ? 15.472 1.012 -18.860 1.00 95.88 73 MET A CA 1
ATOM 526 C C . MET A 1 73 ? 16.806 1.601 -19.327 1.00 95.88 73 MET A C 1
ATOM 528 O O . MET A 1 73 ? 17.682 1.838 -18.502 1.00 95.88 73 MET A O 1
ATOM 532 N N . ALA A 1 74 ? 16.948 1.902 -20.621 1.00 95.94 74 ALA A N 1
ATOM 533 C CA . ALA A 1 74 ? 18.125 2.592 -21.142 1.00 95.94 74 ALA A CA 1
ATOM 534 C C . ALA A 1 74 ? 18.280 3.992 -20.529 1.00 95.94 74 ALA A C 1
ATOM 536 O O . ALA A 1 74 ? 19.388 4.388 -20.177 1.00 95.94 74 ALA A O 1
ATOM 537 N N . ARG A 1 75 ? 17.171 4.720 -20.346 1.00 96.06 75 ARG A N 1
ATOM 538 C CA . ARG A 1 75 ? 17.181 6.033 -19.695 1.00 96.06 75 ARG A CA 1
ATOM 539 C C . ARG A 1 75 ? 17.577 5.945 -18.221 1.00 96.06 75 ARG A C 1
ATOM 541 O O . ARG A 1 75 ? 18.443 6.700 -17.803 1.00 96.06 75 ARG A O 1
ATOM 548 N N . ILE A 1 76 ? 17.004 5.005 -17.465 1.00 93.75 76 ILE A N 1
ATOM 549 C CA . ILE A 1 76 ? 17.368 4.777 -16.054 1.00 93.75 76 ILE A CA 1
ATOM 550 C C . ILE A 1 76 ? 18.861 4.438 -15.936 1.00 93.75 76 ILE A C 1
ATOM 552 O O . ILE A 1 76 ? 19.548 4.989 -15.083 1.00 93.75 76 ILE A O 1
ATOM 556 N N . ALA A 1 77 ? 19.379 3.575 -16.815 1.00 94.75 77 ALA A N 1
ATOM 557 C CA . ALA A 1 77 ? 20.797 3.223 -16.828 1.00 94.75 77 ALA A CA 1
ATOM 558 C C . ALA A 1 77 ? 21.695 4.428 -17.159 1.00 94.75 77 ALA A C 1
ATOM 560 O O . ALA A 1 77 ? 22.724 4.616 -16.518 1.00 94.75 77 ALA A O 1
ATOM 561 N N . ALA A 1 78 ? 21.299 5.266 -18.122 1.00 93.62 78 ALA A N 1
ATOM 562 C CA . ALA A 1 78 ? 22.030 6.485 -18.461 1.00 93.62 78 ALA A CA 1
ATOM 563 C C . ALA A 1 78 ? 22.023 7.504 -17.309 1.00 93.62 78 ALA A C 1
ATOM 565 O O . ALA A 1 78 ? 23.057 8.094 -17.017 1.00 93.62 78 ALA A O 1
ATOM 566 N N . GLU A 1 79 ? 20.889 7.678 -16.623 1.00 91.81 79 GLU A N 1
ATOM 567 C CA . GLU A 1 79 ? 20.777 8.540 -15.439 1.00 91.81 79 GLU A CA 1
ATOM 568 C C . GLU A 1 79 ? 21.642 8.019 -14.279 1.00 91.81 79 GLU A C 1
ATOM 570 O O . GLU A 1 79 ? 22.302 8.810 -13.616 1.00 91.81 79 GLU A O 1
ATOM 575 N N . GLN A 1 80 ? 21.715 6.701 -14.070 1.00 87.44 80 GLN A N 1
ATOM 576 C CA . GLN A 1 80 ? 22.603 6.091 -13.071 1.00 87.44 80 GLN A CA 1
ATOM 577 C C . GLN A 1 80 ? 24.087 6.215 -13.433 1.00 87.44 80 GLN A C 1
ATOM 579 O O . GLN A 1 80 ? 24.908 6.408 -12.545 1.00 87.44 80 GLN A O 1
ATOM 584 N N . ALA A 1 81 ? 24.434 6.117 -14.719 1.00 87.81 81 ALA A N 1
ATOM 585 C CA . ALA A 1 81 ? 25.807 6.283 -15.193 1.00 87.81 81 ALA A CA 1
ATOM 586 C C . ALA A 1 81 ? 26.269 7.750 -15.175 1.00 87.81 81 ALA A C 1
ATOM 588 O O . ALA A 1 81 ? 27.455 8.018 -15.013 1.00 87.81 81 ALA A O 1
ATOM 589 N N . ALA A 1 82 ? 25.341 8.693 -15.361 1.00 83.38 82 ALA A N 1
ATOM 590 C CA . ALA A 1 82 ? 25.600 10.129 -15.287 1.00 83.38 82 ALA A CA 1
ATOM 591 C C . ALA A 1 82 ? 25.497 10.686 -13.860 1.00 83.38 82 ALA A C 1
ATOM 593 O O . ALA A 1 82 ? 25.954 11.803 -13.605 1.00 83.38 82 ALA A O 1
ATOM 594 N N . ALA A 1 83 ? 24.881 9.944 -12.936 1.00 78.06 83 ALA A N 1
ATOM 595 C CA . ALA A 1 83 ? 24.849 10.328 -11.538 1.00 78.06 83 ALA A CA 1
ATOM 596 C C . ALA A 1 83 ? 26.288 10.367 -10.993 1.00 78.06 83 ALA A C 1
ATOM 598 O O . ALA A 1 83 ? 27.055 9.431 -11.228 1.00 78.06 83 ALA A O 1
ATOM 599 N N . PRO A 1 84 ? 26.675 11.435 -10.271 1.00 74.50 84 PRO A N 1
ATOM 600 C CA . PRO A 1 84 ? 27.948 11.454 -9.563 1.00 74.50 84 PRO A CA 1
ATOM 601 C C . PRO A 1 84 ? 28.006 10.270 -8.594 1.00 74.50 84 PRO A C 1
ATOM 603 O O . PRO A 1 84 ? 26.955 9.829 -8.115 1.00 74.50 84 PRO A O 1
ATOM 606 N N . ASP A 1 85 ? 29.222 9.778 -8.319 1.00 71.38 85 ASP A N 1
ATOM 607 C CA . ASP A 1 85 ? 29.466 8.648 -7.417 1.00 71.38 85 ASP A CA 1
ATOM 608 C C . ASP A 1 85 ? 28.514 8.702 -6.217 1.00 71.38 85 ASP A C 1
ATOM 610 O O . ASP A 1 85 ? 28.396 9.768 -5.594 1.00 71.38 85 ASP A O 1
ATOM 614 N N . PRO A 1 86 ? 27.812 7.597 -5.889 1.00 61.72 86 PRO A N 1
ATOM 615 C CA . PRO A 1 86 ? 26.872 7.586 -4.785 1.00 61.72 86 PRO A CA 1
ATOM 616 C C . PRO A 1 86 ? 27.619 8.038 -3.537 1.00 61.72 86 PRO A C 1
ATOM 618 O O . PRO A 1 86 ? 28.463 7.313 -3.008 1.00 61.72 86 PRO A O 1
ATOM 621 N N . VAL A 1 87 ? 27.323 9.259 -3.081 1.00 58.88 87 VAL A N 1
ATOM 622 C CA . VAL A 1 87 ? 27.896 9.798 -1.851 1.00 58.88 87 VAL A CA 1
ATOM 623 C C . VAL A 1 87 ? 27.557 8.776 -0.775 1.00 58.88 87 VAL A C 1
ATOM 625 O O . VAL A 1 87 ? 26.368 8.518 -0.560 1.00 58.88 87 VAL A O 1
ATOM 628 N N . PRO A 1 88 ? 28.548 8.135 -0.129 1.00 55.91 88 PRO A N 1
ATOM 629 C CA . PRO A 1 88 ? 28.258 7.120 0.858 1.00 55.91 88 PRO A CA 1
ATOM 630 C C . PRO A 1 88 ? 27.492 7.797 1.991 1.00 55.91 88 PRO A C 1
ATOM 632 O O . PRO A 1 88 ? 28.081 8.458 2.845 1.00 55.91 88 PRO A O 1
ATOM 635 N N . GLN A 1 89 ? 26.170 7.605 2.025 1.00 57.66 89 GLN A N 1
ATOM 636 C CA . GLN A 1 89 ? 25.294 7.967 3.140 1.00 57.66 89 GLN A CA 1
ATOM 637 C C . GLN A 1 89 ? 25.530 7.010 4.318 1.00 57.66 89 GLN A C 1
ATOM 639 O O . GLN A 1 89 ? 24.613 6.480 4.941 1.00 57.66 89 GLN A O 1
ATOM 644 N N . GLN A 1 90 ? 26.801 6.769 4.637 1.00 58.91 90 GLN A N 1
ATOM 645 C CA . GLN A 1 90 ? 27.210 6.171 5.889 1.00 58.91 90 GLN A CA 1
ATOM 646 C C . GLN A 1 90 ? 26.993 7.231 6.958 1.00 58.91 90 GLN A C 1
ATOM 648 O O . GLN A 1 90 ? 27.888 8.007 7.291 1.00 58.91 90 GLN A O 1
ATOM 653 N N . THR A 1 91 ? 25.768 7.279 7.473 1.00 62.47 91 THR A N 1
ATOM 654 C CA . THR A 1 91 ? 25.441 8.066 8.653 1.00 62.47 91 THR A CA 1
ATOM 655 C C . THR A 1 91 ? 26.468 7.745 9.740 1.00 62.47 91 THR A C 1
ATOM 657 O O . THR A 1 91 ? 26.779 6.582 10.011 1.00 62.47 91 THR A O 1
ATOM 660 N N . LEU A 1 92 ? 27.045 8.782 10.353 1.00 62.31 92 LEU A N 1
ATOM 661 C CA . LEU A 1 92 ? 28.038 8.662 11.432 1.00 62.31 92 LEU A CA 1
ATOM 662 C C . LEU A 1 92 ? 27.569 7.716 12.557 1.00 62.31 92 LEU A C 1
ATOM 664 O O . LEU A 1 92 ? 28.383 7.024 13.170 1.00 62.31 92 LEU A O 1
ATOM 668 N N . LEU A 1 93 ? 26.249 7.608 12.741 1.00 62.69 93 LEU A N 1
ATOM 669 C CA . LEU A 1 93 ? 25.580 6.616 13.580 1.00 62.69 93 LEU A CA 1
ATOM 670 C C . LEU A 1 93 ? 25.974 5.166 13.238 1.00 62.69 93 LEU A C 1
ATOM 672 O O . LEU A 1 93 ? 26.370 4.431 14.137 1.00 62.69 93 LEU A O 1
ATOM 676 N N . MET A 1 94 ? 25.983 4.745 11.969 1.00 58.41 94 MET A N 1
ATOM 677 C CA . MET A 1 94 ? 26.371 3.371 11.600 1.00 58.41 94 MET A CA 1
ATOM 678 C C . MET A 1 94 ? 27.845 3.055 11.910 1.00 58.41 94 MET A C 1
ATOM 680 O O . MET A 1 94 ? 28.167 1.927 12.295 1.00 58.41 94 MET A O 1
ATOM 684 N N . ARG A 1 95 ? 28.752 4.040 11.810 1.00 60.97 95 ARG A N 1
ATOM 685 C CA . ARG A 1 95 ? 30.174 3.860 12.172 1.00 60.97 95 ARG A CA 1
ATOM 686 C C . ARG A 1 95 ? 30.373 3.697 13.683 1.00 60.97 95 ARG A C 1
ATOM 688 O O . ARG A 1 95 ? 31.219 2.906 14.099 1.00 60.97 95 ARG A O 1
ATOM 695 N N . LEU A 1 96 ? 29.571 4.384 14.497 1.00 64.19 96 LEU A N 1
ATOM 696 C CA . LEU A 1 96 ? 29.591 4.269 15.960 1.00 64.19 96 LEU A CA 1
ATOM 697 C C . LEU A 1 96 ? 29.042 2.918 16.450 1.00 64.19 96 LEU A C 1
ATOM 699 O O . LEU A 1 96 ? 29.636 2.289 17.324 1.00 64.19 96 LEU A O 1
ATOM 703 N N . TRP A 1 97 ? 27.976 2.404 15.836 1.00 60.81 97 TRP A N 1
ATOM 704 C CA . TRP A 1 97 ? 27.353 1.143 16.261 1.00 60.81 97 TRP A CA 1
ATOM 705 C C . TRP A 1 97 ? 28.212 -0.088 15.939 1.00 60.81 97 TRP A C 1
ATOM 707 O O . TRP A 1 97 ? 28.223 -1.060 16.697 1.00 60.81 97 TRP A O 1
ATOM 717 N N . ARG A 1 98 ? 29.005 -0.035 14.859 1.00 60.28 98 ARG A N 1
ATOM 718 C CA . ARG A 1 98 ? 29.959 -1.100 14.505 1.00 60.28 98 ARG A CA 1
ATOM 719 C C . ARG A 1 98 ? 31.100 -1.233 15.522 1.00 60.28 98 ARG A C 1
ATOM 721 O O . ARG A 1 98 ? 31.610 -2.332 15.705 1.00 60.28 98 ARG A O 1
ATOM 728 N N . ARG A 1 99 ? 31.464 -0.147 16.218 1.00 58.34 99 ARG A N 1
ATOM 729 C CA . ARG A 1 99 ? 32.438 -0.179 17.324 1.00 58.34 99 ARG A CA 1
ATOM 730 C C . ARG A 1 99 ? 31.829 -0.699 18.630 1.00 58.34 99 ARG A C 1
ATOM 732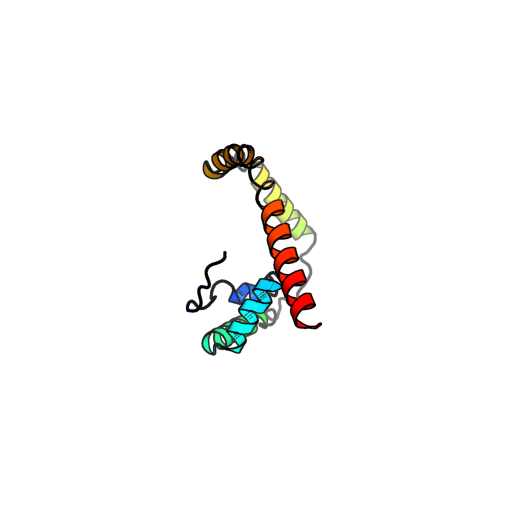 O O . ARG A 1 99 ? 32.524 -1.362 19.389 1.00 58.34 99 ARG A O 1
ATOM 739 N N . LEU A 1 100 ? 30.535 -0.475 18.866 1.00 57.88 100 LEU A N 1
ATOM 740 C CA . LEU A 1 100 ? 29.867 -0.891 20.106 1.00 57.88 100 LEU A CA 1
ATOM 741 C C . LEU A 1 100 ? 29.529 -2.398 20.160 1.00 57.88 100 LEU A C 1
ATOM 743 O O . LEU A 1 100 ? 29.455 -2.977 21.242 1.00 57.88 100 LEU A O 1
ATOM 747 N N . ARG A 1 101 ? 29.373 -3.070 19.008 1.00 53.12 101 ARG A N 1
ATOM 748 C CA . ARG A 1 101 ? 29.058 -4.516 18.946 1.00 53.12 101 ARG A CA 1
ATOM 749 C C . ARG A 1 101 ? 30.184 -5.455 19.399 1.00 53.12 101 ARG A C 1
ATOM 751 O O . ARG A 1 101 ? 29.896 -6.609 19.685 1.00 53.12 101 ARG A O 1
ATOM 758 N N . LEU A 1 102 ? 31.430 -4.994 19.509 1.00 54.44 102 LEU A N 1
ATOM 759 C CA . LEU A 1 102 ? 32.546 -5.841 19.962 1.00 54.44 102 LEU A CA 1
ATOM 760 C C . LEU A 1 102 ? 32.688 -5.907 21.497 1.00 54.44 102 LEU A C 1
ATOM 762 O O . LEU A 1 102 ? 33.508 -6.673 21.988 1.00 54.44 102 LEU A O 1
ATOM 766 N N . ALA A 1 103 ? 31.879 -5.160 22.261 1.00 52.66 103 ALA A N 1
ATOM 767 C CA . ALA A 1 103 ? 32.010 -5.059 23.721 1.00 52.66 103 ALA A CA 1
ATOM 768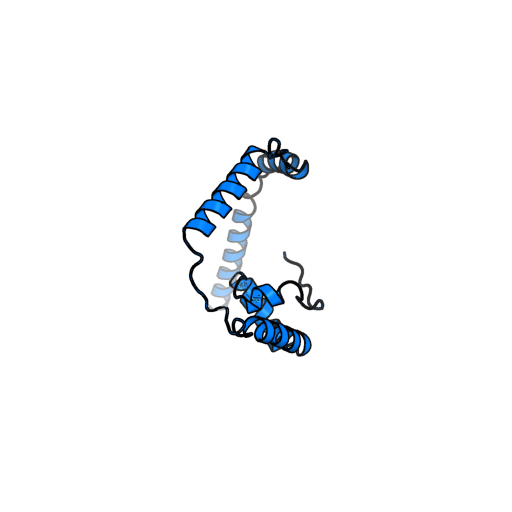 C C . ALA A 1 103 ? 30.961 -5.846 24.542 1.00 52.66 103 ALA A C 1
ATOM 770 O O . ALA A 1 103 ? 31.018 -5.824 25.767 1.00 52.66 103 ALA A O 1
ATOM 771 N N . THR A 1 104 ? 30.000 -6.546 23.922 1.00 50.84 104 THR A N 1
ATOM 772 C CA . THR A 1 104 ? 28.874 -7.190 24.650 1.00 50.84 104 THR A CA 1
ATOM 773 C C . THR A 1 104 ? 28.939 -8.720 24.747 1.00 50.84 104 THR A C 1
ATOM 775 O O . THR A 1 104 ? 28.011 -9.340 25.261 1.00 50.84 104 THR A O 1
ATOM 778 N N . ALA A 1 105 ? 30.039 -9.355 24.337 1.00 48.91 105 ALA A N 1
ATOM 779 C CA . ALA A 1 105 ? 30.155 -10.818 24.320 1.00 48.91 105 ALA A CA 1
ATOM 780 C C . ALA A 1 105 ? 30.458 -11.491 25.683 1.00 48.91 105 ALA A C 1
ATOM 782 O O . ALA A 1 105 ? 30.639 -12.705 25.707 1.00 48.91 105 ALA A O 1
ATOM 783 N N . SER A 1 106 ? 30.483 -10.769 26.814 1.00 51.28 106 SER A N 1
ATOM 784 C CA . SER A 1 106 ? 31.003 -11.330 28.084 1.00 51.28 106 SER A CA 1
ATOM 785 C C . SER A 1 106 ? 30.020 -11.460 29.260 1.00 51.28 106 SER A C 1
ATOM 787 O O . SER A 1 106 ? 30.452 -11.879 30.327 1.00 51.28 106 SER A O 1
ATOM 789 N N . VAL A 1 107 ? 28.720 -11.142 29.137 1.00 54.28 107 VAL A N 1
ATOM 790 C CA . VAL A 1 107 ? 27.821 -11.076 30.329 1.00 54.28 107 VAL A CA 1
ATOM 791 C C . VAL A 1 107 ? 26.688 -12.125 30.369 1.00 54.28 107 VAL A C 1
ATOM 793 O O . VAL A 1 107 ? 26.080 -12.339 31.414 1.00 54.28 107 VAL A O 1
ATOM 796 N N . VAL A 1 108 ? 26.408 -12.865 29.291 1.00 53.59 108 VAL A N 1
ATOM 797 C CA . VAL A 1 108 ? 25.190 -13.715 29.216 1.00 53.59 108 VAL A CA 1
ATOM 798 C C . VAL A 1 108 ? 25.342 -15.126 29.818 1.00 53.59 108 VAL A C 1
ATOM 800 O O . VAL A 1 108 ? 24.355 -15.844 29.971 1.00 53.59 108 VAL A O 1
ATOM 803 N N . THR A 1 109 ? 26.530 -15.548 30.245 1.00 49.09 109 THR A N 1
ATOM 804 C CA . THR A 1 109 ? 26.722 -16.903 30.800 1.00 49.09 109 THR A CA 1
ATOM 805 C C . THR A 1 109 ? 26.407 -17.037 32.296 1.00 49.09 109 THR A C 1
ATOM 807 O O . THR A 1 109 ? 26.062 -18.134 32.731 1.00 49.09 109 THR A O 1
ATOM 810 N N . SER A 1 110 ? 26.408 -15.958 33.085 1.00 46.25 110 SER A N 1
ATOM 811 C CA . SER A 1 110 ? 26.247 -16.066 34.551 1.00 46.25 110 SER A CA 1
ATOM 812 C C . SER A 1 110 ? 24.790 -16.118 35.038 1.00 46.25 110 SER A C 1
ATOM 814 O O . SER A 1 110 ? 24.509 -16.702 36.081 1.00 46.25 110 SER A O 1
ATOM 816 N N . GLY A 1 111 ? 23.832 -15.555 34.290 1.00 44.88 111 GLY A N 1
ATOM 817 C CA . GLY A 1 111 ? 22.423 -15.487 34.721 1.00 44.88 111 GLY A CA 1
ATOM 818 C C . GLY A 1 111 ? 21.647 -16.805 34.596 1.00 44.88 111 GLY A C 1
ATOM 819 O O . GLY A 1 111 ? 20.649 -17.015 35.284 1.00 44.88 111 GLY A O 1
ATOM 820 N N . ARG A 1 112 ? 22.108 -17.726 33.740 1.00 47.78 112 ARG A N 1
ATOM 821 C CA . ARG A 1 112 ? 21.375 -18.960 33.409 1.00 47.78 112 ARG A CA 1
ATOM 822 C C . ARG A 1 112 ? 21.517 -20.072 34.452 1.00 47.78 112 ARG A C 1
ATOM 824 O O . ARG A 1 112 ? 20.653 -20.939 34.528 1.00 47.78 112 ARG A O 1
ATOM 831 N N . LEU A 1 113 ? 22.562 -20.034 35.278 1.00 53.16 113 LEU A N 1
ATOM 832 C CA . LEU A 1 113 ? 22.818 -21.057 36.300 1.00 53.16 113 LEU A CA 1
ATOM 833 C C . LEU A 1 113 ? 22.061 -20.804 37.613 1.00 53.16 113 LEU A C 1
ATOM 835 O O . LEU A 1 113 ? 21.725 -21.755 38.315 1.00 53.16 113 LEU A O 1
ATOM 839 N N . LEU A 1 114 ? 21.733 -19.548 37.931 1.00 53.50 114 LEU A N 1
ATOM 840 C CA . LEU A 1 114 ? 20.986 -19.218 39.151 1.00 53.50 114 LEU A CA 1
ATOM 841 C C . LEU A 1 114 ? 19.474 -19.453 38.997 1.00 53.50 114 LEU A C 1
ATOM 843 O O . LEU A 1 114 ? 18.830 -19.880 39.951 1.00 53.50 114 LEU A O 1
ATOM 847 N N . ALA A 1 115 ? 18.918 -19.273 37.794 1.00 52.81 115 ALA A N 1
ATOM 848 C CA . ALA A 1 115 ? 17.493 -19.501 37.541 1.00 52.81 115 ALA A CA 1
ATOM 849 C C . ALA A 1 115 ? 17.099 -20.990 37.612 1.00 52.81 115 ALA A C 1
ATOM 851 O O . ALA A 1 115 ? 16.020 -21.318 38.101 1.00 52.81 115 ALA A O 1
ATOM 852 N N . HIS A 1 116 ? 17.983 -21.903 37.190 1.00 51.94 116 HIS A N 1
ATOM 853 C CA . HIS A 1 116 ? 17.671 -23.336 37.205 1.00 51.94 116 HIS A CA 1
ATOM 854 C C . HIS A 1 116 ? 17.627 -23.928 38.623 1.00 51.94 116 HIS A C 1
ATOM 856 O O . HIS A 1 116 ? 16.845 -24.837 38.875 1.00 51.94 116 HIS A O 1
ATOM 862 N N . ARG A 1 117 ? 18.406 -23.380 39.568 1.00 58.06 117 ARG A N 1
ATOM 863 C CA . ARG A 1 117 ? 18.388 -23.824 40.974 1.00 58.06 117 ARG A CA 1
ATOM 864 C C . ARG A 1 117 ? 17.167 -23.343 41.756 1.00 58.06 117 ARG A C 1
ATOM 866 O O . ARG A 1 117 ? 16.796 -23.984 42.733 1.00 58.06 117 ARG A O 1
ATOM 873 N N . TRP A 1 118 ? 16.546 -22.237 41.345 1.00 57.56 118 TRP A N 1
ATOM 874 C CA . TRP A 1 118 ? 15.343 -21.735 42.011 1.00 57.56 118 TRP A CA 1
ATOM 875 C C . TRP A 1 118 ? 14.101 -22.557 41.638 1.00 57.56 118 TRP A C 1
ATOM 877 O O . TRP A 1 118 ? 13.263 -22.820 42.492 1.00 57.56 118 TRP A O 1
ATOM 887 N N . LEU A 1 119 ? 14.025 -23.038 40.390 1.00 62.97 119 LEU A N 1
ATOM 888 C CA . LEU A 1 119 ? 12.882 -23.825 39.917 1.00 62.97 119 LEU A CA 1
ATOM 889 C C . LEU A 1 119 ? 12.840 -25.257 40.481 1.00 62.97 119 LEU A C 1
ATOM 891 O O . LEU A 1 119 ? 11.753 -25.800 40.652 1.00 62.97 119 LEU A O 1
ATOM 895 N N . ASP A 1 120 ? 13.998 -25.858 40.779 1.00 60.84 120 ASP A N 1
ATOM 896 C CA . ASP A 1 120 ? 14.057 -27.203 41.378 1.00 60.84 120 ASP A CA 1
ATOM 897 C C . ASP A 1 120 ? 13.623 -27.192 42.849 1.00 60.84 120 ASP A C 1
ATOM 899 O O . ASP A 1 120 ? 12.881 -28.069 43.285 1.00 60.84 120 ASP A O 1
ATOM 903 N N . ARG A 1 121 ? 13.990 -26.144 43.599 1.00 61.97 121 ARG A N 1
ATOM 904 C CA . ARG A 1 121 ? 13.621 -26.024 45.016 1.00 61.97 121 ARG A CA 1
ATOM 905 C C . ARG A 1 121 ? 12.102 -25.951 45.226 1.00 61.97 121 ARG A C 1
ATOM 907 O O . ARG A 1 121 ? 11.593 -26.549 46.166 1.00 61.97 121 ARG A O 1
ATOM 914 N N . ASP A 1 122 ? 11.381 -25.266 44.337 1.00 57.09 122 ASP A N 1
ATOM 915 C CA . ASP A 1 122 ? 9.918 -25.114 44.438 1.00 57.09 122 ASP A CA 1
ATOM 916 C C . ASP A 1 122 ? 9.157 -26.397 44.048 1.00 57.09 122 ASP A C 1
ATOM 918 O O . ASP A 1 122 ? 7.991 -26.582 44.405 1.00 57.09 122 ASP A O 1
ATOM 922 N N . ARG A 1 123 ? 9.807 -27.307 43.309 1.00 61.31 123 ARG A N 1
ATOM 923 C CA . ARG A 1 123 ? 9.218 -28.589 42.904 1.00 61.31 123 ARG A CA 1
ATOM 924 C C . ARG A 1 123 ? 9.265 -29.611 44.041 1.00 61.31 123 ARG A C 1
ATOM 926 O O . ARG A 1 123 ? 8.261 -30.288 44.260 1.00 61.31 123 ARG A O 1
ATOM 933 N N . ASP A 1 124 ? 10.368 -29.673 44.781 1.00 61.81 124 ASP A N 1
ATOM 934 C CA . ASP A 1 124 ? 10.525 -30.609 45.902 1.00 61.81 124 ASP A CA 1
ATOM 935 C C . ASP A 1 124 ? 9.566 -30.277 47.060 1.00 61.81 124 ASP A C 1
ATOM 937 O O . ASP A 1 124 ? 8.871 -31.159 47.564 1.00 61.81 124 ASP A O 1
ATOM 941 N N . GLU A 1 125 ? 9.390 -28.991 47.392 1.00 67.94 125 GLU A N 1
ATOM 942 C CA . GLU A 1 125 ? 8.465 -28.563 48.456 1.00 67.94 125 GLU A CA 1
ATOM 943 C C . GLU A 1 125 ? 6.986 -28.882 48.165 1.00 67.94 125 GLU A C 1
ATOM 945 O O . GLU A 1 125 ? 6.174 -28.973 49.091 1.00 67.94 125 GLU A O 1
ATOM 950 N N . ARG A 1 126 ? 6.597 -29.038 46.892 1.00 59.53 126 ARG A N 1
ATOM 951 C CA . ARG A 1 126 ? 5.226 -29.432 46.523 1.00 59.53 126 ARG A CA 1
ATOM 952 C C . ARG A 1 126 ? 4.999 -30.930 46.638 1.00 59.53 126 ARG A C 1
ATOM 954 O O . ARG A 1 126 ? 3.878 -31.333 46.933 1.00 59.53 126 ARG A O 1
ATOM 961 N N . LEU A 1 127 ? 6.027 -31.740 46.400 1.00 69.50 127 LEU A N 1
ATOM 962 C CA . LEU A 1 127 ? 5.924 -33.195 46.493 1.00 69.50 127 LEU A CA 1
ATOM 963 C C . LEU A 1 127 ? 5.852 -33.657 47.951 1.00 69.50 127 LEU A C 1
ATOM 965 O O . LEU A 1 127 ? 5.082 -34.567 48.251 1.00 69.50 127 LEU A O 1
ATOM 969 N N . ASP A 1 128 ? 6.552 -32.975 48.858 1.00 69.31 128 ASP A N 1
ATOM 970 C CA . ASP A 1 128 ? 6.504 -33.278 50.293 1.00 69.31 128 ASP A CA 1
ATOM 971 C C . ASP A 1 128 ? 5.165 -32.915 50.952 1.00 69.31 128 ASP A C 1
ATOM 973 O O . ASP A 1 128 ? 4.791 -33.525 51.946 1.00 69.31 128 ASP A O 1
ATOM 977 N N . ARG A 1 129 ? 4.392 -31.974 50.392 1.00 66.38 129 ARG A N 1
ATOM 978 C CA . ARG A 1 129 ? 3.039 -31.648 50.893 1.00 66.38 129 ARG A CA 1
ATOM 979 C C . ARG A 1 129 ? 1.950 -32.615 50.431 1.00 66.38 129 ARG A C 1
ATOM 981 O O . ARG A 1 129 ? 0.813 -32.498 50.881 1.00 66.38 129 ARG A O 1
ATOM 988 N N . LEU A 1 130 ? 2.265 -33.499 49.488 1.00 70.38 130 LEU A N 1
ATOM 989 C CA . LEU A 1 130 ? 1.324 -34.468 48.922 1.00 70.38 130 LEU A CA 1
ATOM 990 C C . LEU A 1 130 ? 1.528 -35.889 49.476 1.00 70.38 130 LEU A C 1
ATOM 992 O O . LEU A 1 130 ? 0.838 -36.807 49.031 1.00 70.38 130 LEU A O 1
ATOM 996 N N . ARG A 1 131 ? 2.458 -36.073 50.418 1.00 61.81 131 ARG A N 1
ATOM 997 C CA . ARG A 1 131 ? 2.663 -37.302 51.195 1.00 61.81 131 ARG A CA 1
ATOM 998 C C . ARG A 1 131 ? 2.195 -37.103 52.628 1.00 61.81 131 ARG A C 1
ATOM 1000 O O 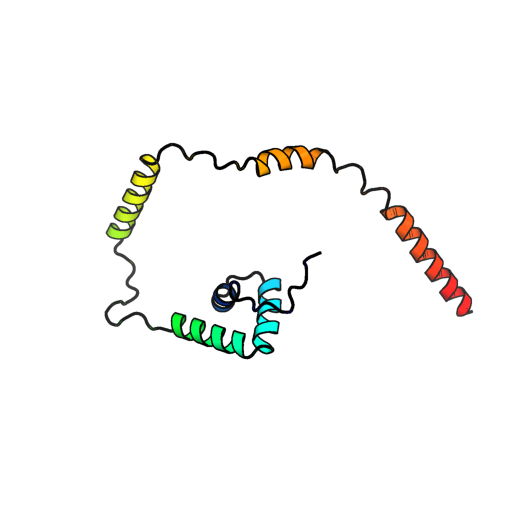. ARG A 1 131 ? 1.720 -38.107 53.198 1.00 61.81 131 ARG A O 1
#

Secondary structure (DSSP, 8-state):
-----TTS--TTTHHHHHTT-S-HHHHHHHHHHHHH-HHHHHHHHHHHHHHSPPPPTT---PPPPHHHHHHHHHHHHHHHHHS--------HHHHHHHHHTTS-TTSTTSHHHHHHHHHHHHHHHHHHTT-